Protein AF-H1Z199-F1 (afdb_monomer_lite)

Foldseek 3Di:
DFDWDAAPVPRDTDRDDDDPPPDRDHDPVRVVVVVLVVVVVVLVVLLVVLVVLLVVLVVLLVVLVVVLVVLVVVCVVPVPCVVVSVVVNVVSVVVNVVSVVSNVVSVVVNVVSVVVVVVSVVVVVVVVPPDDPPDPPDDDDDDDPDDPDDDDDDDD

Secondary structure (DSSP, 8-state):
----EE-TTT-PEE-S----TTSPPPPHHHHHHHHHHHHHHHHHHHHHHHHHHHHHHHHHHHHHHHHHHHHHHHHHH-GGGHHHHHHHHHHHHHHHHHHHHHHHHHHHHHHHHHHHHHHHHHHHHHHHTS---PPP----------------PPP-

Radius of gyration: 34.41 Å; chains: 1; bounding box: 64×53×110 Å

Sequence (156 aa):
MSEEWLCPICGRLNLSGSGPMGTAPICHSCKFSWGYIRELEDLRRQLDSYRDDELYISRRVVNIQDEISSIKVAINLKPEIKADFDDVLLSLEKEESDALADAEKNEAAIQSIRKEIHKLAEIDAKIEAAPLVEKPDVFPRNHHPDFGQSSLGAYL

Structure (mmCIF, N/CA/C/O backbone):
data_AF-H1Z199-F1
#
_entry.id   AF-H1Z199-F1
#
loop_
_atom_site.group_PDB
_atom_site.id
_atom_site.type_symbol
_atom_site.label_atom_id
_atom_site.label_alt_id
_atom_site.label_comp_id
_atom_site.label_asym_id
_atom_site.label_entity_id
_atom_site.label_seq_id
_atom_site.pdbx_PDB_ins_code
_atom_site.Cartn_x
_atom_site.Cartn_y
_atom_site.Cartn_z
_atom_site.occupancy
_atom_site.B_iso_or_equiv
_atom_site.auth_seq_id
_atom_site.auth_comp_id
_atom_site.auth_asym_id
_atom_site.auth_atom_id
_atom_site.pdbx_PDB_model_num
ATOM 1 N N . MET A 1 1 ? 40.927 -12.428 -39.251 1.00 45.38 1 MET A N 1
ATOM 2 C CA . MET A 1 1 ? 39.682 -12.551 -40.033 1.00 45.38 1 MET A CA 1
ATOM 3 C C . MET A 1 1 ? 38.551 -12.232 -39.076 1.00 45.38 1 MET A C 1
ATOM 5 O O . MET A 1 1 ? 38.480 -12.871 -38.036 1.00 45.38 1 MET A O 1
ATOM 9 N N . SER A 1 2 ? 37.789 -11.172 -39.327 1.00 53.69 2 SER A N 1
ATOM 10 C CA . SER A 1 2 ? 36.587 -10.847 -38.555 1.00 53.69 2 SER A CA 1
ATOM 11 C C . SER A 1 2 ? 35.483 -11.814 -38.976 1.00 53.69 2 SER A C 1
ATOM 13 O O . SER A 1 2 ? 35.116 -11.839 -40.146 1.00 53.69 2 SER A O 1
ATOM 15 N N . GLU A 1 3 ? 35.003 -12.648 -38.057 1.00 57.41 3 GLU A N 1
ATOM 16 C CA . GLU A 1 3 ? 33.834 -13.491 -38.314 1.00 57.41 3 GLU A CA 1
ATOM 17 C C . GLU A 1 3 ? 32.583 -12.619 -38.249 1.00 57.41 3 GLU A C 1
ATOM 19 O O . GLU A 1 3 ? 32.181 -12.148 -37.184 1.00 57.41 3 GLU A O 1
ATOM 24 N N . GLU A 1 4 ? 32.003 -12.370 -39.417 1.00 63.47 4 GLU A N 1
ATOM 25 C CA . GLU A 1 4 ? 30.711 -11.716 -39.551 1.00 63.47 4 GLU A CA 1
ATOM 26 C C . GLU A 1 4 ? 29.611 -12.726 -39.217 1.00 63.47 4 GLU A C 1
ATOM 28 O O . GLU A 1 4 ? 29.557 -13.818 -39.783 1.00 63.47 4 GLU A O 1
ATOM 33 N N . TRP A 1 5 ? 28.715 -12.368 -38.301 1.00 70.75 5 TRP A N 1
ATOM 34 C CA . TRP A 1 5 ? 27.542 -13.178 -37.981 1.00 70.75 5 TRP A CA 1
ATOM 35 C C . TRP A 1 5 ? 26.288 -12.310 -37.911 1.00 70.75 5 TRP A C 1
ATOM 37 O O . TRP A 1 5 ? 26.330 -11.124 -37.568 1.00 70.75 5 TRP A O 1
ATOM 47 N N . LEU A 1 6 ? 25.154 -12.918 -38.254 1.00 63.94 6 LEU A N 1
ATOM 48 C CA . LEU A 1 6 ? 23.834 -12.302 -38.171 1.00 63.94 6 LEU A CA 1
ATOM 49 C C . LEU A 1 6 ? 23.225 -12.587 -36.802 1.00 63.94 6 LEU A C 1
ATOM 51 O O . LEU A 1 6 ? 23.158 -13.738 -36.374 1.00 63.94 6 LEU A O 1
ATOM 55 N N . CYS A 1 7 ? 22.751 -11.546 -36.119 1.00 65.19 7 CYS A N 1
ATOM 56 C CA . CYS A 1 7 ? 21.997 -11.730 -34.886 1.00 65.19 7 CYS A CA 1
ATOM 57 C C . CYS A 1 7 ? 20.689 -12.488 -35.179 1.00 65.19 7 CYS A C 1
ATOM 59 O O . CYS A 1 7 ? 19.875 -11.978 -35.952 1.00 65.19 7 CYS A O 1
ATOM 61 N N . PRO A 1 8 ? 20.422 -13.636 -34.535 1.00 65.88 8 PRO A N 1
ATOM 62 C CA . PRO A 1 8 ? 19.225 -14.432 -34.804 1.00 65.88 8 PRO A CA 1
ATOM 63 C C . PRO A 1 8 ? 17.928 -13.744 -34.350 1.00 65.88 8 PRO A C 1
ATOM 65 O O . PRO A 1 8 ? 16.852 -14.116 -34.797 1.00 65.88 8 PRO A O 1
ATOM 68 N N . ILE A 1 9 ? 18.021 -12.731 -33.480 1.00 66.62 9 ILE A N 1
ATOM 69 C CA . ILE A 1 9 ? 16.863 -11.999 -32.943 1.00 66.62 9 ILE A CA 1
ATOM 70 C C . ILE A 1 9 ? 16.426 -10.864 -33.874 1.00 66.62 9 ILE A C 1
ATOM 72 O O . ILE A 1 9 ? 15.240 -10.594 -34.013 1.00 66.62 9 ILE A O 1
ATOM 76 N N . CYS A 1 10 ? 17.382 -10.171 -34.494 1.00 73.25 10 CYS A N 1
ATOM 77 C CA . CYS A 1 10 ? 17.116 -8.901 -35.175 1.00 73.25 10 CYS A CA 1
ATOM 78 C C . CYS A 1 10 ? 17.786 -8.763 -36.548 1.00 73.25 10 CYS A C 1
ATOM 80 O O . CYS A 1 10 ? 17.727 -7.697 -37.153 1.00 73.25 10 CYS A O 1
ATOM 82 N N . GLY A 1 11 ? 18.463 -9.807 -37.037 1.00 66.50 11 GLY A N 1
ATOM 83 C CA . GLY A 1 11 ? 19.052 -9.862 -38.377 1.00 66.50 11 GLY A CA 1
ATOM 84 C C . GLY A 1 11 ? 20.191 -8.871 -38.639 1.00 66.50 11 GLY A C 1
ATOM 85 O O . GLY A 1 11 ? 20.642 -8.753 -39.774 1.00 66.50 11 GLY A O 1
ATOM 86 N N . ARG A 1 12 ? 20.671 -8.133 -37.625 1.00 71.25 12 ARG A N 1
ATOM 87 C CA . ARG A 1 12 ? 21.798 -7.203 -37.788 1.00 71.25 12 ARG A CA 1
ATOM 88 C C . ARG A 1 12 ? 23.116 -7.964 -37.881 1.00 71.25 12 ARG A C 1
ATOM 90 O O . ARG A 1 12 ? 23.389 -8.831 -37.051 1.00 71.25 12 ARG A O 1
ATOM 97 N N . LEU A 1 13 ? 23.918 -7.586 -38.871 1.00 62.19 13 LEU A N 1
ATOM 98 C CA . LEU A 1 13 ? 25.276 -8.074 -39.081 1.00 62.19 13 LEU A CA 1
ATOM 99 C C . LEU A 1 13 ? 26.195 -7.422 -38.043 1.00 62.19 13 LEU A C 1
ATOM 101 O O . LEU A 1 13 ? 26.217 -6.194 -37.930 1.00 62.19 13 LEU A O 1
ATOM 105 N N . ASN A 1 14 ? 26.894 -8.227 -37.248 1.00 61.59 14 ASN A N 1
ATOM 106 C CA . ASN A 1 14 ? 27.786 -7.723 -36.212 1.00 61.59 14 ASN A CA 1
ATOM 107 C C . ASN A 1 14 ? 29.243 -7.844 -36.677 1.00 61.59 14 ASN A C 1
ATOM 109 O O . ASN A 1 14 ? 29.691 -8.934 -37.025 1.00 61.59 14 ASN A O 1
ATOM 113 N N . LEU A 1 15 ? 29.961 -6.717 -36.701 1.00 54.38 15 LEU A N 1
ATOM 114 C CA . LEU A 1 15 ? 31.313 -6.611 -37.273 1.00 54.38 15 LEU A CA 1
ATOM 115 C C . LEU A 1 15 ? 32.431 -6.687 -36.217 1.00 54.38 15 LEU A C 1
ATOM 117 O O . LEU A 1 15 ? 33.609 -6.710 -36.567 1.00 54.38 15 LEU A O 1
ATOM 121 N N . SER A 1 16 ? 32.094 -6.748 -34.924 1.00 50.84 16 SER A N 1
ATOM 122 C CA . SER A 1 16 ? 33.072 -6.718 -33.831 1.00 50.84 16 SER A CA 1
ATOM 123 C C . SER A 1 16 ? 33.002 -7.966 -32.940 1.00 50.84 16 SER A C 1
ATOM 125 O O . SER A 1 16 ? 32.249 -8.001 -31.973 1.00 50.84 16 SER A O 1
ATOM 127 N N . GLY A 1 17 ? 33.814 -8.970 -33.285 1.00 53.72 17 GLY A N 1
ATOM 128 C CA . GLY A 1 17 ? 34.649 -9.754 -32.359 1.00 53.72 17 GLY A CA 1
ATOM 129 C C . GLY A 1 17 ? 34.011 -10.630 -31.263 1.00 53.72 17 GLY A C 1
ATOM 130 O O . GLY A 1 17 ? 33.402 -10.139 -30.321 1.00 53.72 17 GLY A O 1
ATOM 131 N N . SER A 1 18 ? 34.327 -11.931 -31.342 1.00 53.47 18 SER A N 1
ATOM 132 C CA . SER A 1 18 ? 34.386 -12.947 -30.268 1.00 53.47 18 SER A CA 1
ATOM 133 C C . SER A 1 18 ? 33.148 -13.122 -29.375 1.00 53.47 18 SER A C 1
ATOM 135 O O . SER A 1 18 ? 33.082 -12.602 -28.261 1.00 53.47 18 SER A O 1
ATOM 137 N N . GLY A 1 19 ? 32.206 -13.954 -29.828 1.00 49.56 19 GLY A N 1
ATOM 138 C CA . GLY A 1 19 ? 31.251 -14.631 -28.946 1.00 49.56 19 GLY A CA 1
ATOM 139 C C . GLY A 1 19 ? 31.842 -15.950 -28.418 1.00 49.56 19 GLY A C 1
ATOM 140 O O . GLY A 1 19 ? 32.578 -16.609 -29.153 1.00 49.56 19 GLY A O 1
ATOM 141 N N . PRO A 1 20 ? 31.567 -16.352 -27.164 1.00 47.78 20 PRO A N 1
ATOM 142 C CA . PRO A 1 20 ? 32.020 -17.638 -26.638 1.00 47.78 20 PRO A CA 1
ATOM 143 C C . PRO A 1 20 ? 31.438 -18.789 -27.473 1.00 47.78 20 PRO A C 1
ATOM 145 O O . PRO A 1 20 ? 30.235 -18.825 -27.733 1.00 47.78 20 PRO A O 1
ATOM 148 N N . MET A 1 21 ? 32.288 -19.734 -27.892 1.00 44.53 21 MET A N 1
ATOM 149 C CA . MET A 1 21 ? 31.844 -20.955 -28.572 1.00 44.53 21 MET A CA 1
ATOM 150 C C . MET A 1 21 ? 30.850 -21.707 -27.675 1.00 44.53 21 MET A C 1
ATOM 152 O O . MET A 1 21 ? 31.234 -22.226 -26.630 1.00 44.53 21 MET A O 1
ATOM 156 N N . GLY A 1 22 ? 29.574 -21.747 -28.072 1.00 52.34 22 GLY A N 1
ATOM 157 C CA . GLY A 1 22 ? 28.537 -22.540 -27.398 1.00 52.34 22 GLY A CA 1
ATOM 158 C C . GLY A 1 22 ? 27.192 -21.844 -27.174 1.00 52.34 22 GLY A C 1
ATOM 159 O O . GLY A 1 22 ? 26.219 -22.525 -26.867 1.00 52.34 22 GLY A O 1
ATOM 160 N N . THR A 1 23 ? 27.088 -20.525 -27.359 1.00 53.28 23 THR A N 1
ATOM 161 C CA . THR A 1 23 ? 25.803 -19.804 -27.318 1.00 53.28 23 THR A CA 1
ATOM 162 C C . THR A 1 23 ? 25.590 -19.019 -28.607 1.00 53.28 23 THR A C 1
ATOM 164 O O . THR A 1 23 ? 26.527 -18.434 -29.147 1.00 53.28 23 THR A O 1
ATOM 167 N N . ALA A 1 24 ? 24.362 -19.037 -29.140 1.00 57.00 24 ALA A N 1
ATOM 168 C CA . ALA A 1 24 ? 24.029 -18.270 -30.337 1.00 57.00 24 ALA A CA 1
ATOM 169 C C . ALA A 1 24 ? 24.361 -16.787 -30.080 1.00 57.00 24 ALA A C 1
ATOM 171 O O . ALA A 1 24 ? 23.851 -16.218 -29.109 1.00 57.00 24 ALA A O 1
ATOM 172 N N . PRO A 1 25 ? 25.232 -16.159 -30.884 1.00 64.12 25 PRO A N 1
ATOM 173 C CA . PRO A 1 25 ? 25.669 -14.806 -30.602 1.00 64.12 25 PRO A CA 1
ATOM 174 C C . PRO A 1 25 ? 24.485 -13.847 -30.815 1.00 64.12 25 PRO A C 1
ATOM 176 O O . PRO A 1 25 ? 23.875 -13.806 -31.881 1.00 64.12 25 PRO A O 1
ATOM 179 N N . ILE A 1 26 ? 24.108 -13.107 -29.769 1.00 64.44 26 ILE A N 1
ATOM 180 C CA . ILE A 1 26 ? 23.071 -12.062 -29.807 1.00 64.44 26 ILE A CA 1
ATOM 181 C C . ILE A 1 26 ? 23.792 -10.714 -29.837 1.00 64.44 26 ILE A C 1
ATOM 183 O O . ILE A 1 26 ? 24.720 -10.494 -29.058 1.00 64.44 26 ILE A O 1
ATOM 187 N N . CYS A 1 27 ? 23.413 -9.805 -30.742 1.00 68.44 27 CYS A N 1
ATOM 188 C CA . CYS A 1 27 ? 24.097 -8.511 -30.843 1.00 68.44 27 CYS A CA 1
ATOM 189 C C . CYS A 1 27 ? 23.872 -7.653 -29.593 1.00 68.44 27 CYS A C 1
ATOM 191 O O . CYS A 1 27 ? 22.871 -7.807 -28.895 1.00 68.44 27 CYS A O 1
ATOM 193 N N . HIS A 1 28 ? 24.794 -6.724 -29.329 1.00 65.75 28 HIS A N 1
ATOM 194 C CA . HIS A 1 28 ? 24.756 -5.874 -28.137 1.00 65.75 28 HIS A CA 1
ATOM 195 C C . HIS A 1 28 ? 23.420 -5.129 -27.989 1.00 65.75 28 HIS A C 1
ATOM 197 O O . HIS A 1 28 ? 22.860 -5.098 -26.899 1.00 65.75 28 HIS A O 1
ATOM 203 N N . SER A 1 29 ? 22.866 -4.597 -29.085 1.00 65.19 29 SER A N 1
ATOM 204 C CA . SER A 1 29 ? 21.554 -3.933 -29.086 1.00 65.19 29 SER A CA 1
ATOM 205 C C . SER A 1 29 ? 20.424 -4.877 -28.677 1.00 65.19 29 SER A C 1
ATOM 207 O O . SER A 1 29 ? 19.585 -4.507 -27.867 1.00 65.19 29 SER A O 1
ATOM 209 N N . CYS A 1 30 ? 20.430 -6.111 -29.187 1.00 66.62 30 CYS A N 1
ATOM 210 C CA . CYS A 1 30 ? 19.384 -7.089 -28.898 1.00 66.62 30 CYS A CA 1
ATOM 211 C C . CYS A 1 30 ? 19.558 -7.667 -27.474 1.00 66.62 30 CYS A C 1
ATOM 213 O O . CYS A 1 30 ? 18.587 -7.828 -26.745 1.00 66.62 30 CYS A O 1
ATOM 215 N N . LYS A 1 31 ? 20.794 -7.828 -26.983 1.00 65.88 31 LYS A N 1
ATOM 216 C CA . LYS A 1 31 ? 21.074 -8.144 -25.571 1.00 65.88 31 LYS A CA 1
ATOM 217 C C . LYS A 1 31 ? 20.603 -7.032 -24.620 1.00 65.88 31 LYS A C 1
ATOM 219 O O . LYS A 1 31 ? 20.028 -7.335 -23.580 1.00 65.88 31 LYS A O 1
ATOM 224 N N . PHE A 1 32 ? 20.810 -5.769 -24.994 1.00 66.88 32 PHE A N 1
ATOM 225 C CA . PHE A 1 32 ? 20.356 -4.601 -24.238 1.00 66.88 32 PHE A CA 1
ATOM 226 C C . PHE A 1 32 ? 18.823 -4.521 -24.183 1.00 66.88 32 PHE A C 1
ATOM 228 O O . PHE A 1 32 ? 18.264 -4.426 -23.096 1.00 66.88 32 PHE A O 1
ATOM 235 N N . SER A 1 33 ? 18.134 -4.683 -25.320 1.00 67.25 33 SER A N 1
ATOM 236 C CA . SER A 1 33 ? 16.663 -4.662 -25.366 1.00 67.25 33 SER A CA 1
ATOM 237 C C . SER A 1 33 ? 16.013 -5.783 -24.549 1.00 67.25 33 SER A C 1
ATOM 239 O O . SER A 1 33 ? 14.989 -5.565 -23.917 1.00 67.25 33 SER A O 1
ATOM 241 N N . TRP A 1 34 ? 16.610 -6.980 -24.512 1.00 69.12 34 TRP A N 1
ATOM 242 C CA . TRP A 1 34 ? 16.072 -8.090 -23.715 1.00 69.12 34 TRP A CA 1
ATOM 243 C C . TRP A 1 34 ? 16.260 -7.883 -22.207 1.00 69.12 34 TRP A C 1
ATOM 245 O O . TRP A 1 34 ? 15.376 -8.244 -21.434 1.00 69.12 34 TRP A O 1
ATOM 255 N N . GLY A 1 35 ? 17.386 -7.296 -21.781 1.00 72.19 35 GLY A N 1
ATOM 256 C CA . GLY A 1 35 ? 17.583 -6.893 -20.384 1.00 72.19 35 GLY A CA 1
ATOM 257 C C . GLY A 1 35 ? 16.575 -5.825 -19.959 1.00 72.19 35 GLY A C 1
ATOM 258 O O . GLY A 1 35 ? 15.919 -5.972 -18.935 1.00 72.19 35 GLY A O 1
ATOM 259 N N . TYR A 1 36 ? 16.376 -4.826 -20.816 1.00 73.50 36 TYR A N 1
ATOM 260 C CA . TYR A 1 36 ? 15.429 -3.736 -20.609 1.00 73.50 36 TYR A CA 1
ATOM 261 C C . TYR A 1 36 ? 13.966 -4.207 -20.491 1.00 73.50 36 TYR A C 1
ATOM 263 O O . TYR A 1 36 ? 13.266 -3.831 -19.553 1.00 73.50 36 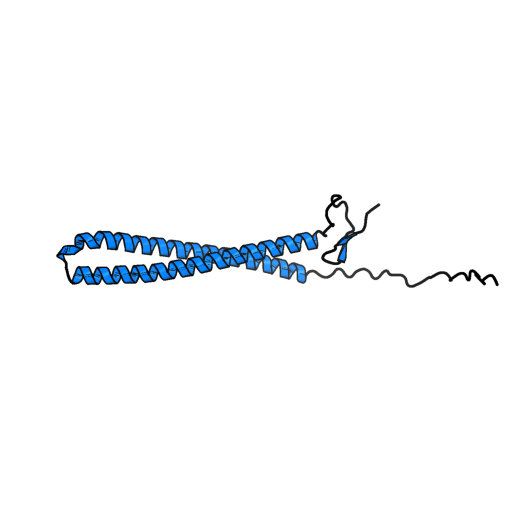TYR A O 1
ATOM 271 N N . ILE A 1 37 ? 13.505 -5.090 -21.387 1.00 77.06 37 ILE A N 1
ATOM 272 C CA . ILE A 1 37 ? 12.146 -5.665 -21.317 1.00 77.06 37 ILE A CA 1
ATOM 273 C C . ILE A 1 37 ? 11.937 -6.400 -19.989 1.00 77.06 37 ILE A C 1
ATOM 275 O O . ILE A 1 37 ? 10.888 -6.272 -19.362 1.00 77.06 37 ILE A O 1
ATOM 279 N N . ARG A 1 38 ? 12.951 -7.143 -19.538 1.00 82.25 38 ARG A N 1
ATOM 280 C CA . ARG A 1 38 ? 12.885 -7.890 -18.283 1.00 82.25 38 ARG A CA 1
ATOM 281 C C . ARG A 1 38 ? 12.803 -6.967 -17.064 1.00 82.25 38 ARG A C 1
ATOM 283 O O . ARG A 1 38 ? 12.025 -7.243 -16.159 1.00 82.25 38 ARG A O 1
ATOM 290 N N . GLU A 1 39 ? 13.556 -5.868 -17.057 1.00 84.25 39 GLU A N 1
ATOM 291 C CA . GLU A 1 39 ? 13.480 -4.850 -16.000 1.00 84.25 39 GLU A CA 1
ATOM 292 C C . GLU A 1 39 ? 12.090 -4.194 -15.938 1.00 84.25 39 GLU A C 1
ATOM 294 O O . GLU A 1 39 ? 11.531 -4.045 -14.851 1.00 84.25 39 GLU A O 1
ATOM 299 N N . LEU A 1 40 ? 11.481 -3.878 -17.087 1.00 81.06 40 LEU A N 1
ATOM 300 C CA . LEU A 1 40 ? 10.109 -3.360 -17.137 1.00 81.06 40 LEU A CA 1
ATOM 301 C C . LEU A 1 40 ? 9.074 -4.370 -16.625 1.00 81.06 40 LEU A C 1
ATOM 303 O O . LEU A 1 40 ? 8.143 -3.991 -15.913 1.00 81.06 40 LEU A O 1
ATOM 307 N N . GLU A 1 41 ? 9.217 -5.650 -16.975 1.00 84.56 41 GLU A N 1
ATOM 308 C CA . GLU A 1 41 ? 8.336 -6.708 -16.473 1.00 84.56 41 GLU A CA 1
ATOM 309 C C . GLU A 1 41 ? 8.451 -6.881 -14.955 1.00 84.56 41 GLU A C 1
ATOM 311 O O . GLU A 1 41 ? 7.430 -7.034 -14.280 1.00 84.56 41 GLU A O 1
ATOM 316 N N . ASP A 1 42 ? 9.664 -6.817 -14.402 1.00 90.38 42 ASP A N 1
ATOM 317 C CA . ASP A 1 42 ? 9.882 -6.916 -12.959 1.00 90.38 42 ASP A CA 1
ATOM 318 C C . ASP A 1 42 ? 9.322 -5.690 -12.216 1.00 90.38 42 ASP A C 1
ATOM 320 O O . ASP A 1 42 ? 8.638 -5.859 -11.204 1.00 90.38 42 ASP A O 1
ATOM 324 N N . LEU A 1 43 ? 9.511 -4.471 -12.738 1.00 86.19 43 LEU A N 1
ATOM 325 C CA . LEU A 1 43 ? 8.893 -3.258 -12.179 1.00 86.19 43 LEU A CA 1
ATOM 326 C C . LEU A 1 43 ? 7.364 -3.316 -12.232 1.00 86.19 43 LEU A C 1
ATOM 328 O O . LEU A 1 43 ? 6.692 -2.925 -11.276 1.00 86.19 43 LEU A O 1
ATOM 332 N N . ARG A 1 44 ? 6.796 -3.845 -13.321 1.00 88.88 44 ARG A N 1
ATOM 333 C CA . ARG A 1 44 ? 5.348 -4.044 -13.447 1.00 88.88 44 ARG A CA 1
ATOM 334 C C . ARG A 1 44 ? 4.819 -5.021 -12.400 1.00 88.88 44 ARG A C 1
ATOM 336 O O . ARG A 1 44 ? 3.815 -4.727 -11.763 1.00 88.88 44 ARG A O 1
ATOM 343 N N . ARG A 1 45 ? 5.500 -6.151 -12.185 1.00 91.06 45 ARG A N 1
ATOM 344 C CA . ARG A 1 45 ? 5.114 -7.118 -11.143 1.00 91.06 45 ARG A CA 1
ATOM 345 C C . ARG A 1 45 ? 5.173 -6.512 -9.745 1.00 91.06 45 ARG A C 1
ATOM 347 O O . ARG A 1 45 ? 4.270 -6.753 -8.951 1.00 91.06 45 ARG A O 1
ATOM 354 N N . GLN A 1 46 ? 6.209 -5.727 -9.448 1.00 90.38 46 GLN A N 1
ATOM 355 C CA . GLN A 1 46 ? 6.309 -5.020 -8.169 1.00 90.38 46 GLN A CA 1
ATOM 356 C C . GLN A 1 46 ? 5.148 -4.037 -7.989 1.00 90.38 46 GLN A C 1
ATOM 358 O O . GLN A 1 46 ? 4.530 -4.013 -6.929 1.00 90.38 46 GLN A O 1
ATOM 363 N N . LEU A 1 47 ? 4.806 -3.276 -9.033 1.00 88.19 47 LEU A N 1
ATOM 364 C CA . LEU A 1 47 ? 3.682 -2.341 -9.008 1.00 88.19 47 LEU A CA 1
ATOM 365 C C . LEU A 1 47 ? 2.342 -3.043 -8.739 1.00 88.19 47 LEU A C 1
ATOM 367 O O . LEU A 1 47 ? 1.558 -2.558 -7.925 1.00 88.19 47 LEU A O 1
ATOM 371 N N . ASP A 1 48 ? 2.091 -4.174 -9.402 1.00 89.50 48 ASP A N 1
ATOM 372 C CA . ASP A 1 48 ? 0.873 -4.963 -9.192 1.00 89.50 48 ASP A CA 1
ATOM 373 C C . ASP A 1 48 ? 0.811 -5.509 -7.750 1.00 89.50 48 ASP A C 1
ATOM 375 O O . ASP A 1 48 ? -0.227 -5.396 -7.103 1.00 89.50 48 ASP A O 1
ATOM 379 N N . SER A 1 49 ? 1.936 -5.988 -7.201 1.00 92.38 49 SER A N 1
ATOM 380 C CA . SER A 1 49 ? 2.020 -6.443 -5.802 1.00 92.38 49 SER A CA 1
ATOM 381 C C . SER A 1 49 ? 1.694 -5.330 -4.803 1.00 92.38 49 SER A C 1
ATOM 383 O O . SER A 1 49 ? 0.878 -5.532 -3.909 1.00 92.38 49 SER A O 1
ATOM 385 N N . TYR A 1 50 ? 2.287 -4.141 -4.960 1.00 87.25 50 TYR A N 1
ATOM 386 C CA . TYR A 1 50 ? 2.023 -3.016 -4.056 1.00 87.25 50 TYR A CA 1
ATOM 387 C C . TYR A 1 50 ? 0.567 -2.550 -4.109 1.00 87.25 50 TYR A C 1
ATOM 389 O O . TYR A 1 50 ? 0.010 -2.143 -3.091 1.00 87.25 50 TYR A O 1
ATOM 397 N N . ARG A 1 51 ? -0.060 -2.625 -5.285 1.00 87.12 51 ARG A N 1
ATOM 398 C CA . ARG A 1 51 ? -1.473 -2.285 -5.457 1.00 87.12 51 ARG A CA 1
ATOM 399 C C . ARG A 1 51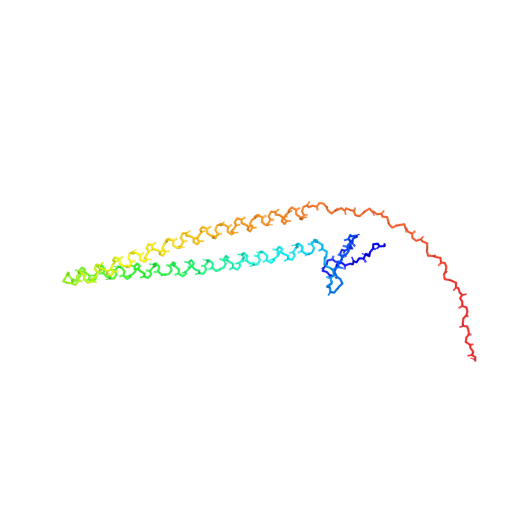 ? -2.390 -3.274 -4.737 1.00 87.12 51 ARG A C 1
ATOM 401 O O . ARG A 1 51 ? -3.379 -2.859 -4.133 1.00 87.12 51 ARG A O 1
ATOM 408 N N . ASP A 1 52 ? -2.083 -4.565 -4.798 1.00 91.81 52 ASP A N 1
ATOM 409 C CA . ASP A 1 52 ? -2.844 -5.582 -4.069 1.00 91.81 52 ASP A CA 1
ATOM 410 C C . ASP A 1 52 ? -2.703 -5.398 -2.549 1.00 91.81 52 ASP A C 1
ATOM 412 O O . ASP A 1 52 ? -3.708 -5.452 -1.829 1.00 91.81 52 ASP A O 1
ATOM 416 N N . ASP A 1 53 ? -1.492 -5.089 -2.073 1.00 90.44 53 ASP A N 1
ATOM 417 C CA . ASP A 1 53 ? -1.230 -4.769 -0.666 1.00 90.44 53 ASP A CA 1
ATOM 418 C C . ASP A 1 53 ? -2.003 -3.516 -0.216 1.00 90.44 53 ASP A C 1
ATOM 420 O O . ASP A 1 53 ? -2.633 -3.526 0.841 1.00 90.44 53 ASP A O 1
ATOM 424 N N . GLU A 1 54 ? -2.041 -2.455 -1.028 1.00 85.31 54 GLU A N 1
ATOM 425 C CA . GLU A 1 54 ? -2.810 -1.230 -0.749 1.00 85.31 54 GLU A CA 1
ATOM 426 C C . GLU A 1 54 ? -4.317 -1.515 -0.604 1.00 85.31 54 GLU A C 1
ATOM 428 O O . GLU A 1 54 ? -4.967 -1.042 0.335 1.00 85.31 54 GLU A O 1
ATOM 433 N N . LEU A 1 55 ? -4.886 -2.342 -1.489 1.00 90.25 55 LEU A N 1
ATOM 434 C CA . LEU A 1 55 ? -6.295 -2.751 -1.423 1.00 90.25 55 LEU A CA 1
ATOM 435 C C . LEU A 1 55 ? -6.589 -3.635 -0.205 1.00 90.25 55 LEU A C 1
ATOM 437 O O . LEU A 1 55 ? -7.693 -3.599 0.352 1.00 90.25 55 LEU A O 1
ATOM 441 N N . TYR A 1 56 ? -5.638 -4.478 0.195 1.00 92.94 56 TYR A N 1
ATOM 442 C CA . TYR A 1 56 ? -5.748 -5.274 1.413 1.00 92.94 56 TYR A CA 1
ATOM 443 C C . TYR A 1 56 ? -5.733 -4.385 2.661 1.00 92.94 56 TYR A C 1
ATOM 445 O O . TYR A 1 56 ? -6.650 -4.479 3.480 1.00 92.94 56 TYR A O 1
ATOM 453 N N . ILE A 1 57 ? -4.759 -3.479 2.763 1.00 90.25 57 ILE A N 1
ATOM 454 C CA . ILE A 1 57 ? -4.624 -2.537 3.878 1.00 90.25 57 ILE A CA 1
ATOM 455 C C . ILE A 1 57 ? -5.865 -1.648 3.988 1.00 90.25 57 ILE A C 1
ATOM 457 O O . ILE A 1 57 ? -6.454 -1.554 5.061 1.00 90.25 57 ILE A O 1
ATOM 461 N N . SER A 1 58 ? -6.332 -1.083 2.873 1.00 88.31 58 SER A N 1
ATOM 462 C CA . SER A 1 58 ? -7.533 -0.237 2.841 1.00 88.31 58 SER A CA 1
ATOM 463 C C . SER A 1 58 ? -8.763 -0.956 3.401 1.00 88.31 58 SER A C 1
ATOM 465 O O . SER A 1 58 ? -9.504 -0.395 4.206 1.00 88.31 58 SER A O 1
ATOM 467 N N . ARG A 1 59 ? -8.973 -2.227 3.028 1.00 93.56 59 ARG A N 1
ATOM 468 C CA . ARG A 1 59 ? -10.070 -3.036 3.590 1.00 93.56 59 ARG A CA 1
ATOM 469 C C . ARG A 1 59 ? -9.887 -3.297 5.081 1.00 93.56 59 ARG A C 1
ATOM 471 O O . ARG A 1 59 ? -10.866 -3.266 5.820 1.00 93.56 59 ARG A O 1
ATOM 478 N N . ARG A 1 60 ? -8.655 -3.560 5.523 1.00 91.88 60 ARG A N 1
ATOM 479 C CA . ARG A 1 60 ? -8.351 -3.808 6.935 1.00 91.88 60 ARG A CA 1
ATOM 480 C C . ARG A 1 60 ? -8.617 -2.569 7.794 1.00 91.88 60 ARG A C 1
ATOM 482 O O . ARG A 1 60 ? -9.227 -2.715 8.845 1.00 91.88 60 ARG A O 1
ATOM 489 N N . VAL A 1 61 ? -8.252 -1.376 7.319 1.00 90.19 61 VAL A N 1
ATOM 490 C CA . VAL A 1 61 ? -8.544 -0.097 7.993 1.00 90.19 61 VAL A CA 1
ATOM 491 C C . VAL A 1 61 ? -10.051 0.097 8.178 1.00 90.19 61 VAL A C 1
ATOM 493 O O . VAL A 1 61 ? -10.489 0.366 9.291 1.00 90.19 61 VAL A O 1
ATOM 496 N N . VAL A 1 62 ? -10.858 -0.117 7.131 1.00 93.62 62 VAL A N 1
ATOM 497 C CA . VAL A 1 62 ? -12.327 0.001 7.229 1.00 93.62 62 VAL A CA 1
ATOM 498 C C . VAL A 1 62 ? -12.903 -0.971 8.265 1.00 93.62 62 VAL A C 1
ATOM 500 O O . VAL A 1 62 ? -13.702 -0.569 9.105 1.00 93.62 62 VAL A O 1
ATOM 503 N N . ASN A 1 63 ? -12.457 -2.230 8.263 1.00 94.00 63 ASN A N 1
ATOM 504 C CA . ASN A 1 63 ? -12.926 -3.213 9.243 1.00 94.00 63 ASN A CA 1
ATOM 505 C C . ASN A 1 63 ? -12.562 -2.814 10.683 1.00 94.00 63 ASN A C 1
ATOM 507 O O . ASN A 1 63 ? -13.395 -2.930 11.578 1.00 94.00 63 ASN A O 1
ATOM 511 N N . ILE A 1 64 ? -11.342 -2.316 10.909 1.00 91.00 64 ILE A N 1
ATOM 512 C CA . ILE A 1 64 ? -10.907 -1.845 12.232 1.00 91.00 64 ILE A CA 1
ATOM 513 C C . ILE A 1 64 ? -11.762 -0.653 12.685 1.00 91.00 64 ILE A C 1
ATOM 515 O O . ILE A 1 64 ? -12.205 -0.614 13.832 1.00 91.00 64 ILE A O 1
ATOM 519 N N . GLN A 1 65 ? -12.063 0.289 11.789 1.00 92.19 65 GLN A N 1
ATOM 520 C CA . GLN A 1 65 ? -12.935 1.428 12.089 1.00 92.19 65 GLN A CA 1
ATOM 521 C C . GLN A 1 65 ? -14.354 0.992 12.489 1.00 92.19 65 GLN A C 1
ATOM 523 O O . GLN A 1 65 ? -14.940 1.559 13.422 1.00 92.19 65 GLN A O 1
ATOM 528 N N . ASP A 1 66 ? -14.896 -0.035 11.833 1.00 94.44 66 ASP A N 1
ATOM 529 C CA . ASP A 1 66 ? -16.196 -0.620 12.174 1.00 94.44 66 ASP A CA 1
ATOM 530 C C . ASP A 1 66 ? -16.171 -1.318 13.548 1.00 94.44 66 ASP A C 1
ATOM 532 O O . ASP A 1 66 ? -17.104 -1.161 14.349 1.00 94.44 66 ASP A O 1
ATOM 536 N N . GLU A 1 67 ? -15.095 -2.043 13.867 1.00 92.38 67 GLU A N 1
ATOM 537 C CA . GLU A 1 67 ? -14.892 -2.676 15.178 1.00 92.38 67 GLU A CA 1
ATOM 538 C C . GLU A 1 67 ? -14.761 -1.633 16.296 1.00 92.38 67 GLU A C 1
ATOM 540 O O . GLU A 1 67 ? -15.474 -1.715 17.301 1.00 92.38 67 GLU A O 1
ATOM 545 N N . ILE A 1 68 ? -13.939 -0.598 16.096 1.00 89.50 68 ILE A N 1
ATOM 546 C CA . ILE A 1 68 ? -13.792 0.540 17.017 1.00 89.50 68 ILE A CA 1
ATOM 547 C C . ILE A 1 68 ? -15.153 1.195 17.274 1.00 89.50 68 ILE A C 1
ATOM 549 O O . ILE A 1 68 ? -15.518 1.466 18.423 1.00 89.50 68 ILE A O 1
ATOM 553 N N . SER A 1 69 ? -15.930 1.437 16.217 1.00 91.50 69 SER A N 1
ATOM 554 C CA . SER A 1 69 ? -17.261 2.044 16.320 1.00 91.50 69 SER A CA 1
ATOM 555 C C . SER A 1 69 ? -18.229 1.157 17.108 1.00 91.50 69 SER A C 1
ATOM 557 O O . SER A 1 69 ? -18.940 1.642 17.993 1.00 91.50 69 SER A O 1
ATOM 559 N N . SER A 1 70 ? -18.214 -0.152 16.848 1.00 90.06 70 SER A N 1
ATOM 560 C CA . SER A 1 70 ? -19.044 -1.138 17.549 1.00 90.06 70 SER A CA 1
ATOM 561 C C . SER A 1 70 ? -18.705 -1.216 19.039 1.00 90.06 70 SER A C 1
ATOM 563 O O . SER A 1 70 ? -19.603 -1.225 19.885 1.00 90.06 70 SER A O 1
ATOM 565 N N . ILE A 1 71 ? -17.415 -1.195 19.378 1.00 86.00 71 ILE A N 1
ATOM 566 C CA . ILE A 1 71 ? -16.945 -1.194 20.764 1.00 86.00 71 ILE A CA 1
ATOM 567 C C . ILE A 1 71 ? -17.350 0.096 21.481 1.00 86.00 71 ILE A C 1
ATOM 569 O O . ILE A 1 71 ? -17.877 0.039 22.593 1.00 86.00 71 ILE A O 1
ATOM 573 N N . LYS A 1 72 ? -17.191 1.261 20.842 1.00 86.81 72 LYS A N 1
ATOM 574 C CA . LYS A 1 72 ? -17.625 2.550 21.409 1.00 86.81 72 LYS A CA 1
ATOM 575 C C . LYS A 1 72 ? -19.118 2.536 21.759 1.00 86.81 72 LYS A C 1
ATOM 577 O O . LYS A 1 72 ? -19.506 3.019 22.823 1.00 86.81 72 LYS A O 1
ATOM 582 N N . VAL A 1 73 ? -19.958 1.931 20.915 1.00 88.25 73 VAL A N 1
ATOM 583 C CA . VAL A 1 73 ? -21.388 1.732 21.212 1.00 88.25 73 VAL A CA 1
ATOM 584 C C . VAL A 1 73 ? -21.591 0.779 22.395 1.00 88.25 73 VAL A C 1
ATOM 586 O O . VAL A 1 73 ? -22.383 1.084 23.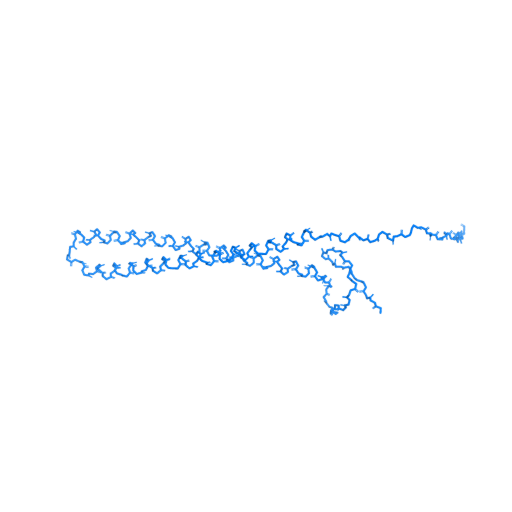287 1.00 88.25 73 VAL A O 1
ATOM 589 N N . ALA A 1 74 ? -20.873 -0.345 22.445 1.00 82.88 74 ALA A N 1
ATOM 590 C CA . ALA A 1 74 ? -20.981 -1.317 23.534 1.00 82.88 74 ALA A CA 1
ATOM 591 C C . ALA A 1 74 ? -20.602 -0.719 24.902 1.00 82.88 74 ALA A C 1
ATOM 593 O O . ALA A 1 74 ? -21.341 -0.907 25.872 1.00 82.88 74 ALA A O 1
ATOM 594 N N . ILE A 1 75 ? -19.518 0.064 24.965 1.00 84.12 75 ILE A N 1
ATOM 595 C CA . ILE A 1 75 ? -19.096 0.797 26.170 1.00 84.12 75 ILE A CA 1
ATOM 596 C C . ILE A 1 75 ? -20.191 1.767 26.624 1.00 84.12 75 ILE A C 1
ATOM 598 O O . ILE A 1 75 ? -20.523 1.816 27.809 1.00 84.12 75 ILE A O 1
ATOM 602 N N . ASN A 1 76 ? -20.786 2.520 25.692 1.00 83.00 76 ASN A N 1
ATOM 603 C CA . ASN A 1 76 ? -21.852 3.473 26.014 1.00 83.00 76 ASN A CA 1
ATOM 604 C C . ASN A 1 76 ? -23.095 2.790 26.605 1.00 83.00 76 ASN A C 1
ATOM 606 O O . ASN A 1 76 ? -23.765 3.367 27.459 1.00 83.00 76 ASN A O 1
ATOM 610 N N . LEU A 1 77 ? -23.409 1.570 26.162 1.00 79.75 77 LEU A N 1
ATOM 611 C CA . LEU A 1 77 ? -24.549 0.800 26.664 1.00 79.75 77 LEU A CA 1
ATOM 612 C C . LEU A 1 77 ? -24.270 0.132 28.017 1.00 79.75 77 LEU A C 1
ATOM 614 O O . LEU A 1 77 ? -25.213 -0.135 28.764 1.00 79.75 77 LEU A O 1
ATOM 618 N N . LYS A 1 78 ? -23.003 -0.164 28.329 1.00 84.94 78 LYS A N 1
ATOM 619 C CA . LYS A 1 78 ? -22.587 -0.843 29.561 1.00 84.94 78 LYS A CA 1
ATOM 620 C C . LYS A 1 78 ? -21.249 -0.278 30.068 1.00 84.94 78 LYS A C 1
ATOM 622 O O . LYS A 1 78 ? -20.192 -0.807 29.737 1.00 84.94 78 LYS A O 1
ATOM 627 N N . PRO A 1 79 ? -21.261 0.752 30.929 1.00 77.69 79 PRO A N 1
ATOM 628 C CA . PRO A 1 79 ? -20.028 1.365 31.431 1.00 77.69 79 PRO A CA 1
ATOM 629 C C . PRO A 1 79 ? -19.213 0.442 32.354 1.00 77.69 79 PRO A C 1
ATOM 631 O O . PRO A 1 79 ? -18.022 0.655 32.548 1.00 77.69 79 PRO A O 1
ATOM 634 N N . GLU A 1 80 ? -19.836 -0.601 32.903 1.00 81.00 80 GLU A N 1
ATOM 635 C CA . GLU A 1 80 ? -19.220 -1.579 33.813 1.00 81.00 80 GLU A CA 1
ATOM 636 C C . GLU A 1 80 ? -18.148 -2.448 33.137 1.00 81.00 80 GLU A C 1
ATOM 638 O O . GLU A 1 80 ? -17.245 -2.931 33.810 1.00 81.00 80 GLU A O 1
ATOM 643 N N . ILE A 1 81 ? -18.225 -2.616 31.812 1.00 76.00 81 ILE A N 1
ATOM 644 C CA . ILE A 1 81 ? -17.268 -3.396 31.005 1.00 76.00 81 ILE A CA 1
ATOM 645 C C . ILE A 1 81 ? -16.229 -2.503 30.316 1.00 76.00 81 ILE A C 1
ATOM 647 O O . ILE A 1 81 ? -15.439 -2.973 29.506 1.00 76.00 81 ILE A O 1
ATOM 651 N N . LYS A 1 82 ? -16.225 -1.198 30.617 1.00 78.56 82 LYS A N 1
ATOM 652 C CA . LYS A 1 82 ? -15.392 -0.210 29.926 1.00 78.56 82 LYS A CA 1
ATOM 653 C C . LYS A 1 82 ? -13.899 -0.536 29.993 1.00 78.56 82 LYS A C 1
ATOM 655 O O . LYS A 1 82 ? -13.229 -0.433 28.976 1.00 78.56 82 LYS A O 1
ATOM 660 N N . ALA A 1 83 ? -13.402 -0.958 31.155 1.00 77.12 83 ALA A N 1
ATOM 661 C CA . ALA A 1 83 ? -11.985 -1.279 31.327 1.00 77.12 83 ALA A CA 1
ATOM 662 C C . ALA A 1 83 ? -11.528 -2.410 30.388 1.00 77.12 83 ALA A C 1
ATOM 664 O O . ALA A 1 83 ? -10.454 -2.315 29.806 1.00 77.12 83 ALA A O 1
ATOM 665 N N . ASP A 1 84 ? -12.376 -3.421 30.172 1.00 79.00 84 ASP A N 1
ATOM 666 C CA . ASP A 1 84 ? -12.067 -4.549 29.285 1.00 79.00 84 ASP A CA 1
ATOM 667 C C . ASP A 1 84 ? -12.045 -4.133 27.803 1.00 79.00 84 ASP A C 1
ATOM 669 O O . ASP A 1 84 ? -11.347 -4.739 26.993 1.00 79.00 84 ASP A O 1
ATOM 673 N N . PHE A 1 85 ? -12.798 -3.092 27.434 1.00 83.88 85 PHE A N 1
ATOM 674 C CA . PHE A 1 85 ? -12.862 -2.588 26.061 1.00 83.88 85 PHE A CA 1
ATOM 675 C C . PHE A 1 85 ? -11.882 -1.446 25.768 1.00 83.88 85 PHE A C 1
ATOM 677 O O . PHE A 1 85 ? -11.532 -1.264 24.604 1.00 83.88 85 PHE A O 1
ATOM 684 N N . ASP A 1 86 ? -11.422 -0.703 26.777 1.00 84.31 86 ASP A N 1
ATOM 685 C CA . ASP A 1 86 ? -10.425 0.362 26.605 1.00 84.31 86 ASP A CA 1
ATOM 686 C C . ASP A 1 86 ? -9.092 -0.223 26.087 1.00 84.31 86 ASP A C 1
ATOM 688 O O . ASP A 1 86 ? -8.506 0.319 25.149 1.00 84.31 86 ASP A O 1
ATOM 692 N N . ASP A 1 87 ? -8.660 -1.379 26.605 1.00 86.31 87 ASP A N 1
ATOM 693 C CA . ASP A 1 87 ? -7.448 -2.071 26.134 1.00 86.31 87 ASP A CA 1
ATOM 694 C C . ASP A 1 87 ? -7.586 -2.576 24.684 1.00 86.31 87 ASP A C 1
ATOM 696 O O . ASP A 1 87 ? -6.644 -2.496 23.884 1.00 86.31 87 ASP A O 1
ATOM 700 N N . VAL A 1 88 ? -8.776 -3.069 24.319 1.00 88.31 88 VAL A N 1
ATOM 701 C CA . VAL A 1 88 ? -9.080 -3.516 22.949 1.00 88.31 88 VAL A CA 1
ATOM 702 C C . VAL A 1 88 ? -9.126 -2.322 21.994 1.00 88.31 88 VAL A C 1
ATOM 704 O O . VAL A 1 88 ? -8.549 -2.395 20.912 1.00 88.31 88 VAL A O 1
ATOM 707 N N . LEU A 1 89 ? -9.742 -1.206 22.398 1.00 87.44 89 LEU A N 1
ATOM 708 C CA . LEU A 1 89 ? -9.765 0.031 21.615 1.00 87.44 89 LEU A CA 1
ATOM 709 C C . LEU A 1 89 ? -8.361 0.564 21.357 1.00 87.44 89 LEU A C 1
ATOM 711 O O . LEU A 1 89 ? -8.038 0.850 20.211 1.00 87.44 89 LEU A O 1
ATOM 715 N N . LEU A 1 90 ? -7.518 0.649 22.388 1.00 90.19 90 LEU A N 1
ATOM 716 C CA . LEU A 1 90 ? -6.136 1.108 22.234 1.00 90.19 90 LEU A CA 1
ATOM 717 C C . LEU A 1 90 ? -5.338 0.212 21.282 1.00 90.19 90 LEU A C 1
ATOM 719 O O . LEU A 1 90 ? -4.519 0.703 20.505 1.00 90.19 90 LEU A O 1
ATOM 723 N N . SER A 1 91 ? -5.582 -1.099 21.327 1.00 92.81 91 SER A N 1
ATOM 724 C CA . SER A 1 91 ? -4.943 -2.054 20.420 1.00 92.81 91 SER A CA 1
ATOM 725 C C . SER A 1 91 ? -5.411 -1.857 18.975 1.00 92.81 91 SER A C 1
ATOM 727 O O . SER A 1 91 ? -4.578 -1.794 18.074 1.00 92.81 91 SER A O 1
ATOM 729 N N . LEU A 1 92 ? -6.717 -1.683 18.754 1.00 88.81 92 LEU A N 1
ATOM 730 C CA . LEU A 1 92 ? -7.290 -1.446 17.427 1.00 88.81 92 LEU A CA 1
ATOM 731 C C . LEU A 1 92 ? -6.892 -0.085 16.843 1.00 88.81 92 LEU A C 1
ATOM 733 O O . LEU A 1 92 ? -6.528 -0.016 15.677 1.00 88.81 92 LEU A O 1
ATOM 737 N N . GLU A 1 93 ? -6.897 0.984 17.639 1.00 89.75 93 GLU A N 1
ATOM 738 C CA . GLU A 1 93 ? -6.450 2.318 17.206 1.00 89.75 93 GLU A CA 1
ATOM 739 C C . GLU A 1 93 ? -4.965 2.301 16.812 1.00 89.75 93 GLU A C 1
ATOM 741 O O . GLU A 1 93 ? -4.554 2.954 15.850 1.00 89.75 93 GLU A O 1
ATOM 746 N N . LYS A 1 94 ? -4.152 1.501 17.512 1.00 94.88 94 LYS A N 1
ATOM 747 C CA . LYS A 1 94 ? -2.763 1.270 17.120 1.00 94.88 94 LYS A CA 1
ATOM 748 C C . LYS A 1 94 ? -2.661 0.486 15.810 1.00 94.88 94 LYS A C 1
ATOM 750 O O . LYS A 1 94 ? -1.903 0.896 14.938 1.00 94.88 94 LYS A O 1
ATOM 755 N N . GLU A 1 95 ? -3.414 -0.603 15.653 1.00 92.44 95 GLU A N 1
ATOM 756 C CA . GLU A 1 95 ? -3.438 -1.364 14.397 1.00 92.44 95 GLU A CA 1
ATOM 757 C C . GLU A 1 95 ? -3.906 -0.512 13.208 1.00 92.44 95 GLU A C 1
ATOM 759 O O . GLU A 1 95 ? -3.349 -0.636 12.119 1.00 92.44 95 GLU A O 1
ATOM 764 N N . GLU A 1 96 ? -4.886 0.373 13.407 1.00 90.06 96 GLU A N 1
ATOM 765 C CA . GLU A 1 96 ? -5.331 1.336 12.395 1.00 90.06 96 GLU A CA 1
ATOM 766 C C . GLU A 1 96 ? -4.186 2.275 11.994 1.00 90.06 96 GLU A C 1
ATOM 768 O O . GLU A 1 96 ? -3.913 2.454 10.807 1.00 90.06 96 GLU A O 1
ATOM 773 N N . SER A 1 97 ? -3.480 2.833 12.981 1.00 93.88 97 SER A N 1
ATOM 774 C CA . SER A 1 97 ? -2.339 3.725 12.758 1.00 93.88 97 SER A CA 1
ATOM 775 C C . SER A 1 97 ? -1.183 3.032 12.030 1.00 93.88 97 SER A C 1
ATOM 777 O O . SER A 1 97 ? -0.597 3.618 11.120 1.00 93.88 97 SER A O 1
ATOM 779 N N . ASP A 1 98 ? -0.849 1.799 12.415 1.00 93.56 98 ASP A N 1
ATOM 780 C CA . ASP A 1 98 ? 0.207 1.008 11.776 1.00 93.56 98 ASP A CA 1
ATOM 781 C C . ASP A 1 98 ? -0.183 0.661 10.324 1.00 93.56 98 ASP A C 1
ATOM 783 O O . ASP A 1 98 ? 0.620 0.827 9.405 1.00 93.56 98 ASP A O 1
ATOM 787 N N . ALA A 1 99 ? -1.443 0.276 10.087 1.00 89.56 99 ALA A N 1
ATOM 788 C CA . ALA A 1 99 ? -1.961 0.001 8.748 1.00 89.56 99 ALA A CA 1
ATOM 789 C C . ALA A 1 99 ? -1.937 1.247 7.843 1.00 89.56 99 ALA A C 1
ATOM 791 O O . ALA A 1 99 ? -1.557 1.156 6.676 1.00 89.56 99 ALA A O 1
ATOM 792 N N . LEU A 1 100 ? -2.294 2.423 8.367 1.00 90.69 100 LEU A N 1
ATOM 793 C CA . LEU A 1 100 ? -2.198 3.682 7.623 1.00 90.69 100 LEU A CA 1
ATOM 794 C C . LEU A 1 100 ? -0.746 4.022 7.255 1.00 90.69 100 LEU A C 1
ATOM 796 O O . LEU A 1 100 ? -0.483 4.418 6.120 1.00 90.69 10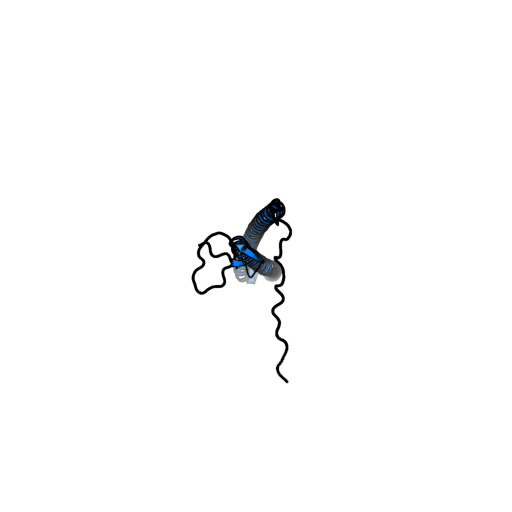0 LEU A O 1
ATOM 800 N N . ALA A 1 101 ? 0.203 3.812 8.169 1.00 93.44 101 ALA A N 1
ATOM 801 C CA . ALA A 1 101 ? 1.621 4.029 7.888 1.00 93.44 101 ALA A CA 1
ATOM 802 C C . ALA A 1 101 ? 2.151 3.081 6.793 1.00 93.44 101 ALA A C 1
ATOM 804 O O . ALA A 1 101 ? 2.911 3.502 5.915 1.00 93.44 101 ALA A O 1
ATOM 805 N N . ASP A 1 102 ? 1.725 1.815 6.802 1.00 91.31 102 ASP A N 1
ATOM 806 C CA . ASP A 1 102 ? 2.064 0.858 5.745 1.00 91.31 102 ASP A CA 1
ATOM 807 C C . ASP A 1 102 ? 1.468 1.271 4.387 1.00 91.31 102 ASP A C 1
ATOM 809 O O . ASP A 1 102 ? 2.149 1.169 3.361 1.00 91.31 102 ASP A O 1
ATOM 813 N N . ALA A 1 103 ? 0.242 1.811 4.364 1.00 87.19 103 ALA A N 1
ATOM 814 C CA . ALA A 1 103 ? -0.357 2.360 3.146 1.00 87.19 103 ALA A CA 1
ATOM 815 C C . ALA A 1 103 ? 0.460 3.536 2.583 1.00 87.19 103 ALA A C 1
ATOM 817 O O . ALA A 1 103 ? 0.770 3.554 1.391 1.00 87.19 103 ALA A O 1
ATOM 818 N N . GLU A 1 104 ? 0.869 4.487 3.428 1.00 91.50 104 GLU A N 1
ATOM 819 C CA . GLU A 1 104 ? 1.704 5.625 3.013 1.00 91.50 104 GLU A CA 1
ATOM 820 C C . GLU A 1 104 ? 3.052 5.171 2.436 1.00 91.50 104 GLU A C 1
ATOM 822 O O . GLU A 1 104 ? 3.530 5.702 1.427 1.00 91.50 104 GLU A O 1
ATOM 827 N N . LYS A 1 105 ? 3.663 4.149 3.043 1.00 93.25 105 LYS A N 1
ATOM 828 C CA . LYS A 1 105 ? 4.912 3.557 2.557 1.00 93.25 105 LYS A CA 1
ATOM 829 C C . LYS A 1 105 ? 4.732 2.880 1.196 1.00 93.25 105 LYS A C 1
ATOM 831 O O . LYS A 1 105 ? 5.595 3.038 0.326 1.00 93.25 105 LYS A O 1
ATOM 836 N N . ASN A 1 106 ? 3.634 2.153 0.998 1.00 90.44 106 ASN A N 1
ATOM 837 C CA . ASN A 1 106 ? 3.318 1.518 -0.281 1.00 90.44 106 ASN A CA 1
ATOM 838 C C . ASN A 1 106 ? 3.069 2.559 -1.377 1.00 90.44 106 ASN A C 1
ATOM 840 O O . ASN A 1 106 ? 3.629 2.433 -2.465 1.00 90.44 106 ASN A O 1
ATOM 844 N N . GLU A 1 107 ? 2.338 3.633 -1.083 1.00 91.56 107 GLU A N 1
ATOM 845 C CA . GLU A 1 107 ? 2.134 4.739 -2.027 1.00 91.56 107 GLU A CA 1
ATOM 846 C C . GLU A 1 107 ? 3.472 5.389 -2.424 1.00 91.56 107 GLU A C 1
ATOM 848 O O . GLU A 1 107 ? 3.736 5.625 -3.607 1.00 91.56 107 GLU A O 1
ATOM 853 N N . ALA A 1 108 ? 4.382 5.606 -1.469 1.00 92.50 108 ALA A N 1
ATOM 854 C CA . ALA A 1 108 ? 5.718 6.120 -1.769 1.00 92.50 108 ALA A CA 1
ATOM 855 C C . ALA A 1 108 ? 6.525 5.171 -2.681 1.00 92.50 108 ALA A C 1
ATOM 857 O O . ALA A 1 108 ? 7.192 5.628 -3.619 1.00 92.50 108 ALA A O 1
ATOM 858 N N . ALA A 1 109 ? 6.447 3.856 -2.449 1.00 91.38 109 ALA A N 1
ATOM 859 C CA . ALA A 1 109 ? 7.089 2.848 -3.294 1.00 91.38 109 ALA A CA 1
ATOM 860 C C . ALA A 1 109 ? 6.501 2.843 -4.716 1.00 91.38 109 ALA A C 1
ATOM 862 O O . ALA A 1 109 ? 7.252 2.896 -5.695 1.00 91.38 109 ALA A O 1
ATOM 863 N N . ILE A 1 110 ? 5.171 2.891 -4.839 1.00 88.25 110 ILE A N 1
ATOM 864 C CA . ILE A 1 110 ? 4.450 3.009 -6.114 1.00 88.25 110 ILE A CA 1
ATOM 865 C C . ILE A 1 110 ? 4.912 4.251 -6.884 1.00 88.25 110 ILE A C 1
ATOM 867 O O . ILE A 1 110 ? 5.218 4.169 -8.078 1.00 88.25 110 ILE A O 1
ATOM 871 N N . GLN A 1 111 ? 5.014 5.407 -6.225 1.00 90.94 111 GLN A N 1
ATOM 872 C CA . GLN A 1 111 ? 5.497 6.635 -6.861 1.00 90.94 111 GLN A CA 1
ATOM 873 C C . GLN A 1 111 ? 6.956 6.532 -7.313 1.00 90.94 111 GLN A C 1
ATOM 875 O O . GLN A 1 111 ? 7.306 7.064 -8.371 1.00 90.94 111 GLN A O 1
ATOM 880 N N . SER A 1 112 ? 7.810 5.853 -6.546 1.00 93.50 112 SER A N 1
ATOM 881 C CA . SER A 1 112 ? 9.200 5.601 -6.937 1.00 93.50 112 SER A CA 1
ATOM 882 C C . SER A 1 112 ? 9.277 4.721 -8.187 1.00 93.50 112 SER A C 1
ATOM 884 O O . SER A 1 112 ? 9.918 5.105 -9.165 1.00 93.50 112 SER A O 1
ATOM 886 N N . ILE A 1 113 ? 8.549 3.601 -8.207 1.00 88.25 113 ILE A N 1
ATOM 887 C CA . ILE A 1 113 ? 8.491 2.682 -9.354 1.00 88.25 113 ILE A CA 1
ATOM 888 C C . ILE A 1 113 ? 7.956 3.401 -10.599 1.00 88.25 113 ILE A C 1
ATOM 890 O O . ILE A 1 113 ? 8.536 3.294 -11.678 1.00 88.25 113 ILE A O 1
ATOM 894 N N . ARG A 1 114 ? 6.902 4.218 -10.464 1.00 89.56 114 ARG A N 1
ATOM 895 C CA . ARG A 1 114 ? 6.377 5.035 -11.576 1.00 89.56 114 ARG A CA 1
ATOM 896 C C . ARG A 1 114 ? 7.436 5.974 -12.161 1.00 89.56 114 ARG A C 1
ATOM 898 O O . ARG A 1 114 ? 7.497 6.132 -13.380 1.00 89.56 114 ARG A O 1
ATOM 905 N N . LYS A 1 115 ? 8.286 6.582 -11.324 1.00 92.00 115 LYS A N 1
ATOM 906 C CA . LYS A 1 115 ? 9.397 7.430 -11.792 1.00 92.00 115 LYS A CA 1
ATOM 907 C C . LYS A 1 115 ? 10.443 6.624 -12.559 1.00 92.00 115 LYS A C 1
ATOM 909 O O . LYS A 1 115 ? 10.967 7.123 -13.550 1.00 92.00 115 LYS A O 1
ATOM 914 N N . GLU A 1 116 ? 10.761 5.411 -12.117 1.00 90.12 116 GLU A N 1
ATOM 915 C CA . GLU A 1 116 ? 11.698 4.535 -12.829 1.00 90.12 116 GLU A CA 1
ATOM 916 C C . GLU A 1 116 ? 11.147 4.100 -14.187 1.00 90.12 116 GLU A C 1
ATOM 918 O O . GLU A 1 116 ? 11.840 4.249 -15.191 1.00 90.12 116 GLU A O 1
ATOM 923 N N . ILE A 1 117 ? 9.873 3.702 -14.248 1.00 85.25 117 ILE A N 1
ATOM 924 C CA . ILE A 1 117 ? 9.188 3.386 -15.510 1.00 85.25 117 ILE A CA 1
ATOM 925 C C . ILE A 1 117 ? 9.235 4.585 -16.472 1.00 85.25 117 ILE A C 1
ATOM 927 O O . ILE A 1 117 ? 9.548 4.414 -17.648 1.00 85.25 117 ILE A O 1
ATOM 931 N N . HIS A 1 118 ? 8.991 5.809 -15.990 1.00 86.50 118 HIS A N 1
ATOM 932 C CA . HIS A 1 118 ? 9.076 7.011 -16.829 1.00 86.50 118 HIS A CA 1
ATOM 933 C C . HIS A 1 118 ? 10.492 7.253 -17.372 1.00 86.50 118 HIS A C 1
ATOM 935 O O . HIS A 1 118 ? 10.661 7.541 -18.555 1.00 86.50 118 HIS A O 1
ATOM 941 N N . LYS A 1 119 ? 11.527 7.106 -16.533 1.00 87.62 119 LYS A N 1
ATOM 942 C CA . LYS A 1 119 ? 12.929 7.232 -16.971 1.00 87.62 119 LYS A CA 1
ATOM 943 C C . LYS A 1 119 ? 13.281 6.203 -18.042 1.00 87.62 119 LYS A C 1
ATOM 945 O O . LYS A 1 119 ? 13.968 6.536 -19.004 1.00 87.62 119 LYS A O 1
ATOM 950 N N . LEU A 1 120 ? 12.815 4.967 -17.880 1.00 81.00 120 LEU A N 1
ATOM 951 C CA . LEU A 1 120 ? 13.014 3.911 -18.867 1.00 81.00 120 LEU A CA 1
ATOM 952 C C . LEU A 1 120 ? 12.295 4.246 -20.182 1.00 81.00 120 LEU A C 1
ATOM 954 O O . LEU A 1 120 ? 12.895 4.092 -21.244 1.00 81.00 120 LEU A O 1
ATOM 958 N N . ALA A 1 121 ? 11.073 4.778 -20.131 1.00 79.44 121 ALA A N 1
ATOM 959 C CA . ALA A 1 121 ? 10.342 5.210 -21.324 1.00 79.44 121 ALA A CA 1
ATOM 960 C C . ALA A 1 121 ? 11.032 6.378 -22.062 1.00 79.44 121 ALA A C 1
ATOM 962 O O . ALA A 1 121 ? 11.058 6.414 -23.291 1.00 79.44 121 ALA A O 1
ATOM 963 N N . GLU A 1 122 ? 11.645 7.321 -21.337 1.00 82.69 122 GLU A N 1
ATOM 964 C CA . GLU A 1 122 ? 12.447 8.394 -21.947 1.00 82.69 122 GLU A CA 1
ATOM 965 C C . GLU A 1 122 ? 13.693 7.869 -22.674 1.00 82.69 122 GLU A C 1
ATOM 967 O O . GLU A 1 122 ? 14.121 8.453 -23.673 1.00 82.69 122 GLU A O 1
ATOM 972 N N . ILE A 1 123 ? 14.312 6.801 -22.160 1.00 77.75 123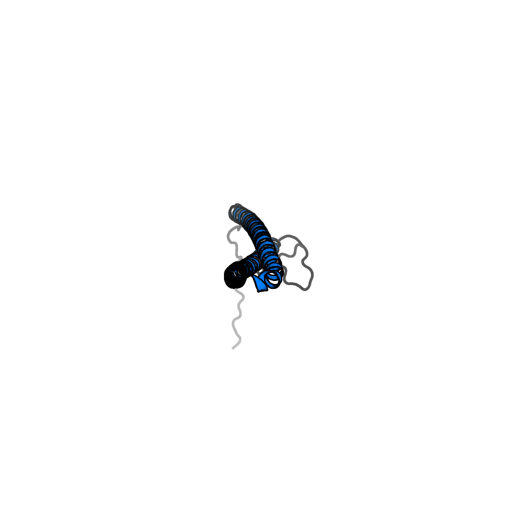 ILE A N 1
ATOM 973 C CA . ILE A 1 123 ? 15.455 6.150 -22.811 1.00 77.75 123 ILE A CA 1
ATOM 974 C C . ILE A 1 123 ? 14.999 5.491 -24.116 1.00 77.75 123 ILE A C 1
ATOM 976 O O . ILE A 1 123 ? 15.643 5.705 -25.143 1.00 77.75 123 ILE A O 1
ATOM 980 N N . ASP A 1 124 ? 13.869 4.784 -24.103 1.00 73.06 124 ASP A N 1
ATOM 981 C CA . ASP A 1 124 ? 13.284 4.177 -25.304 1.00 73.06 124 ASP A CA 1
ATOM 982 C C . ASP A 1 124 ? 12.971 5.219 -26.381 1.00 73.06 124 ASP A C 1
ATOM 984 O O . ASP A 1 124 ? 13.407 5.078 -27.525 1.00 73.06 124 ASP A O 1
ATOM 988 N N . ALA A 1 125 ? 12.333 6.331 -26.009 1.00 73.62 125 ALA A N 1
ATOM 989 C CA . ALA A 1 125 ? 12.038 7.416 -26.944 1.00 73.62 125 ALA A CA 1
ATOM 990 C C . ALA A 1 125 ? 13.310 8.006 -27.589 1.00 73.62 125 ALA A C 1
ATOM 992 O O . ALA A 1 125 ? 13.309 8.378 -28.763 1.00 73.62 125 ALA A O 1
ATOM 993 N N . LYS A 1 126 ? 14.425 8.073 -26.847 1.00 73.06 126 LYS A N 1
ATOM 994 C CA . LYS A 1 126 ? 15.725 8.521 -27.382 1.00 73.06 126 LYS A CA 1
ATOM 995 C C . LYS A 1 126 ? 16.361 7.495 -28.318 1.00 73.06 126 LYS A C 1
ATOM 997 O O . LYS A 1 126 ? 17.057 7.895 -29.249 1.00 73.06 126 LYS A O 1
ATOM 1002 N N . ILE A 1 127 ? 16.146 6.202 -28.079 1.00 69.12 127 ILE A N 1
ATOM 1003 C CA . ILE A 1 127 ? 16.612 5.130 -28.967 1.00 69.12 127 ILE A CA 1
ATOM 1004 C C . ILE A 1 127 ? 15.833 5.165 -30.287 1.00 69.12 127 ILE A C 1
ATOM 1006 O O . ILE A 1 127 ? 16.447 5.055 -31.346 1.00 69.12 127 ILE A O 1
ATOM 1010 N N . GLU A 1 128 ? 14.515 5.369 -30.246 1.00 64.75 128 GLU A N 1
ATOM 1011 C CA . GLU A 1 128 ? 13.675 5.483 -31.447 1.00 64.75 128 GLU A CA 1
ATOM 1012 C C . GLU A 1 128 ? 13.952 6.759 -32.253 1.00 64.75 128 GLU A C 1
ATOM 1014 O O . GLU A 1 128 ? 13.933 6.734 -33.483 1.00 64.75 128 GLU A O 1
ATOM 1019 N N . ALA A 1 129 ? 14.256 7.870 -31.575 1.00 62.16 129 ALA A N 1
ATOM 1020 C CA . ALA A 1 129 ? 14.597 9.139 -32.216 1.00 62.16 129 ALA A CA 1
ATOM 1021 C C . ALA A 1 129 ? 16.032 9.188 -32.779 1.00 62.16 129 ALA A C 1
ATOM 1023 O O . ALA A 1 129 ? 16.389 10.155 -33.458 1.00 62.16 129 ALA A O 1
ATOM 1024 N N . ALA A 1 130 ? 16.873 8.184 -32.501 1.00 49.81 130 ALA A N 1
ATOM 1025 C CA . ALA A 1 130 ? 18.223 8.132 -33.043 1.00 49.81 130 ALA A CA 1
ATOM 1026 C C . ALA A 1 130 ? 18.157 7.910 -34.567 1.00 49.81 130 ALA A C 1
ATOM 1028 O O . ALA A 1 130 ? 17.555 6.929 -35.013 1.00 49.81 130 ALA A O 1
ATOM 1029 N N . PRO A 1 131 ? 18.770 8.786 -35.387 1.00 45.19 131 PRO A N 1
ATOM 1030 C CA . PRO A 1 131 ? 18.715 8.646 -36.832 1.00 45.19 131 PRO A CA 1
ATOM 1031 C C . PRO A 1 131 ? 19.289 7.287 -37.227 1.00 45.19 131 PRO A C 1
ATOM 1033 O O . PRO A 1 131 ? 20.407 6.929 -36.844 1.00 45.19 131 PRO A O 1
ATOM 1036 N N . LEU A 1 132 ? 18.510 6.525 -37.998 1.00 50.00 132 LEU A N 1
ATOM 1037 C CA . LEU A 1 132 ? 19.026 5.376 -38.724 1.00 50.00 132 LEU A CA 1
ATOM 1038 C C . LEU A 1 132 ? 20.196 5.900 -39.551 1.00 50.00 132 LEU A C 1
ATOM 1040 O O . LEU A 1 132 ? 19.994 6.707 -40.453 1.00 50.00 132 LEU A O 1
ATOM 1044 N N . VAL A 1 133 ? 21.418 5.494 -39.210 1.00 47.75 133 VAL A N 1
ATOM 1045 C CA . VAL A 1 133 ? 22.572 5.723 -40.076 1.00 47.75 133 VAL A CA 1
ATOM 1046 C C . VAL A 1 133 ? 22.206 5.088 -41.412 1.00 47.75 133 VAL A C 1
ATOM 1048 O O . VAL A 1 133 ? 22.147 3.859 -41.515 1.00 47.75 133 VAL A O 1
ATOM 1051 N N . GLU A 1 134 ? 21.869 5.922 -42.397 1.00 45.91 134 GLU A N 1
ATOM 1052 C CA . GLU A 1 134 ? 21.672 5.487 -43.770 1.00 45.91 134 GLU A CA 1
ATOM 1053 C C . GLU A 1 134 ? 22.931 4.717 -44.153 1.00 45.91 134 GLU A C 1
ATOM 1055 O O . GLU A 1 134 ? 24.053 5.227 -44.065 1.00 45.91 134 GLU A O 1
ATOM 1060 N N . LYS A 1 135 ? 22.756 3.434 -44.485 1.00 42.62 135 LYS A N 1
ATOM 1061 C CA . LYS A 1 135 ? 23.843 2.650 -45.062 1.00 42.62 135 LYS A CA 1
ATOM 1062 C C . LYS A 1 135 ? 24.355 3.446 -46.264 1.00 42.62 135 LYS A C 1
ATOM 1064 O O . LYS A 1 135 ? 23.526 3.824 -47.089 1.00 42.62 135 LYS A O 1
ATOM 1069 N N . PRO A 1 136 ? 25.667 3.690 -46.407 1.00 38.56 136 PRO A N 1
ATOM 1070 C CA . PRO A 1 136 ? 26.166 4.213 -47.664 1.00 38.56 136 PRO A CA 1
ATOM 1071 C C . PRO A 1 136 ? 25.774 3.223 -48.768 1.00 38.56 136 PRO A C 1
ATOM 1073 O O . PRO A 1 136 ? 26.134 2.044 -48.710 1.00 38.56 136 PRO A O 1
ATOM 1076 N N . ASP A 1 137 ? 24.990 3.703 -49.734 1.00 46.97 137 ASP A N 1
ATOM 1077 C CA . ASP A 1 137 ? 24.646 3.002 -50.968 1.00 46.97 137 ASP A CA 1
ATOM 1078 C C . ASP A 1 137 ? 25.935 2.677 -51.729 1.00 46.97 137 ASP A C 1
ATOM 1080 O O . ASP A 1 137 ? 26.431 3.463 -52.534 1.00 46.97 137 ASP A O 1
ATOM 1084 N N . VAL A 1 138 ? 26.517 1.509 -51.464 1.00 45.75 138 VAL A N 1
ATOM 1085 C CA . VAL A 1 138 ? 27.619 0.974 -52.264 1.00 45.75 138 VAL A CA 1
ATOM 1086 C C . VAL A 1 138 ? 27.367 -0.503 -52.535 1.00 45.75 138 VAL A C 1
ATOM 1088 O O . VAL A 1 138 ? 28.072 -1.385 -52.058 1.00 45.75 138 VAL A O 1
ATOM 1091 N N . PHE A 1 139 ? 26.347 -0.777 -53.345 1.00 42.19 139 PHE A N 1
ATOM 1092 C CA . PHE A 1 139 ? 26.384 -1.939 -54.229 1.00 42.19 139 PHE A CA 1
ATOM 1093 C C . PHE A 1 139 ? 26.710 -1.441 -55.640 1.00 42.19 139 PHE A C 1
ATOM 1095 O O . PHE A 1 139 ? 25.843 -0.849 -56.290 1.00 42.19 139 PHE A O 1
ATOM 1102 N N . PRO A 1 140 ? 27.933 -1.657 -56.159 1.00 42.81 140 PRO A N 1
ATOM 1103 C CA . PRO A 1 140 ? 28.152 -1.519 -57.582 1.00 42.81 140 PRO A CA 1
ATOM 1104 C C . PRO A 1 140 ? 27.363 -2.622 -58.293 1.00 42.81 140 PRO A C 1
ATOM 1106 O O . PRO A 1 140 ? 27.502 -3.813 -58.011 1.00 42.81 140 PRO A O 1
ATOM 1109 N N . ARG A 1 141 ? 26.492 -2.180 -59.201 1.00 44.53 141 ARG A N 1
ATOM 1110 C CA . ARG A 1 141 ? 25.737 -3.010 -60.138 1.00 44.53 141 ARG A CA 1
ATOM 1111 C C . ARG A 1 141 ? 26.672 -3.976 -60.877 1.00 44.53 141 ARG A C 1
ATOM 1113 O O . ARG A 1 141 ? 27.679 -3.551 -61.425 1.00 44.53 141 ARG A O 1
ATOM 1120 N N . ASN A 1 142 ? 26.241 -5.234 -60.938 1.00 42.94 142 ASN A N 1
ATOM 1121 C CA . ASN A 1 142 ? 26.401 -6.193 -62.033 1.00 42.94 142 ASN A CA 1
ATOM 1122 C C . ASN A 1 142 ? 27.713 -6.175 -62.834 1.00 42.94 142 ASN A C 1
ATOM 1124 O O . ASN A 1 142 ? 27.844 -5.400 -63.772 1.00 42.94 142 ASN A O 1
ATOM 1128 N N . HIS A 1 143 ? 28.537 -7.206 -62.633 1.00 37.72 143 HIS A N 1
ATOM 1129 C CA . HIS A 1 143 ? 29.089 -7.983 -63.746 1.00 37.72 143 HIS A CA 1
ATOM 1130 C C . HIS A 1 143 ? 29.107 -9.461 -63.349 1.00 37.72 143 HIS A C 1
ATOM 1132 O O . HIS A 1 143 ? 29.993 -9.927 -62.641 1.00 37.72 143 HIS A O 1
ATOM 1138 N N . HIS A 1 144 ? 28.076 -10.182 -63.780 1.00 40.53 144 HIS A N 1
ATOM 1139 C CA . HIS A 1 144 ? 28.084 -11.638 -63.847 1.00 40.53 144 HIS A CA 1
ATOM 1140 C C . HIS A 1 144 ? 28.931 -11.997 -65.080 1.00 40.53 144 HIS A C 1
ATOM 1142 O O . HIS A 1 144 ? 28.555 -11.566 -66.172 1.00 40.53 144 HIS A O 1
ATOM 1148 N N . PRO A 1 145 ? 30.068 -12.706 -64.968 1.00 40.22 145 PRO A N 1
ATOM 1149 C CA . PRO A 1 145 ? 30.716 -13.260 -66.142 1.00 40.22 145 PRO A CA 1
ATOM 1150 C C . PRO A 1 145 ? 29.916 -14.466 -66.639 1.00 40.22 145 PRO A C 1
ATOM 1152 O O . PRO A 1 145 ? 29.287 -15.188 -65.858 1.00 40.22 145 PRO A O 1
ATOM 1155 N N . ASP A 1 146 ? 29.935 -14.609 -67.957 1.00 37.19 146 ASP A N 1
ATOM 1156 C CA . ASP A 1 146 ? 29.210 -15.558 -68.785 1.00 37.19 146 ASP A CA 1
ATOM 1157 C C . ASP A 1 146 ? 29.132 -16.986 -68.233 1.00 37.19 146 ASP A C 1
ATOM 1159 O O . ASP A 1 146 ? 30.127 -17.601 -67.840 1.00 37.19 146 ASP A O 1
ATOM 1163 N N . PHE A 1 147 ? 27.926 -17.551 -68.312 1.00 37.41 147 PHE A N 1
ATOM 1164 C CA . PHE A 1 147 ? 27.723 -18.993 -68.335 1.00 37.41 147 PHE A CA 1
ATOM 1165 C C . PHE A 1 147 ? 28.491 -19.574 -69.528 1.00 37.41 147 PHE A C 1
ATOM 1167 O O . PHE A 1 147 ? 28.035 -19.524 -70.671 1.00 37.41 147 PHE A O 1
ATOM 1174 N N . GLY A 1 148 ? 29.659 -20.149 -69.251 1.00 36.12 148 GLY A N 1
ATOM 1175 C CA . GLY A 1 148 ? 30.325 -21.062 -70.165 1.00 36.12 148 GLY A CA 1
ATOM 1176 C C . GLY A 1 148 ? 29.401 -22.242 -70.455 1.00 36.12 148 GLY A C 1
ATOM 1177 O O . GLY A 1 148 ? 29.096 -23.040 -69.571 1.00 36.12 148 GLY A O 1
ATOM 1178 N N . GLN A 1 149 ? 28.950 -22.334 -71.704 1.00 45.59 149 GLN A N 1
ATOM 1179 C CA . GLN A 1 149 ? 28.374 -23.541 -72.277 1.00 45.59 149 GLN A CA 1
ATOM 1180 C C . GLN A 1 149 ? 29.406 -24.673 -72.174 1.00 45.59 149 GLN A C 1
ATOM 1182 O O . GLN A 1 149 ? 30.356 -24.723 -72.952 1.00 45.59 149 GLN A O 1
ATOM 1187 N N . SER A 1 150 ? 29.229 -25.589 -71.227 1.00 40.22 150 SER A N 1
ATOM 1188 C CA . SER A 1 150 ? 29.852 -26.910 -71.273 1.00 40.22 150 SER A CA 1
ATOM 1189 C C . SER A 1 150 ? 28.812 -27.927 -71.730 1.00 40.22 150 SER A C 1
ATOM 1191 O O . SER A 1 150 ? 27.796 -28.189 -71.090 1.00 40.22 150 SER A O 1
ATOM 1193 N N . SER A 1 151 ? 29.071 -28.452 -72.920 1.00 50.41 151 SER A N 1
ATOM 1194 C CA . SER A 1 151 ? 28.349 -29.520 -73.585 1.00 50.41 151 SER A CA 1
ATOM 1195 C C . SER A 1 151 ? 28.387 -30.811 -72.765 1.00 50.41 151 SER A C 1
ATOM 1197 O O . SER A 1 151 ? 29.445 -31.381 -72.517 1.00 50.41 151 SER A O 1
ATOM 1199 N N . LEU A 1 152 ? 27.208 -31.315 -72.410 1.00 37.91 152 LEU A N 1
ATOM 1200 C CA . LEU A 1 152 ? 26.991 -32.693 -71.973 1.00 37.91 152 LEU A CA 1
ATOM 1201 C C . LEU A 1 152 ? 25.807 -33.243 -72.772 1.00 37.91 152 LEU A C 1
ATOM 1203 O O . LEU A 1 152 ? 24.674 -33.318 -72.306 1.00 37.91 152 LEU A O 1
ATOM 1207 N N . GLY A 1 153 ? 26.096 -33.552 -74.038 1.00 34.75 153 GLY A N 1
ATOM 1208 C CA . GLY A 1 153 ? 25.267 -34.412 -74.873 1.00 34.75 153 GLY A CA 1
ATOM 1209 C C . GLY A 1 153 ? 25.510 -35.863 -74.474 1.00 34.75 153 GLY A C 1
ATOM 1210 O O . GLY A 1 153 ? 26.653 -36.315 -74.417 1.00 34.75 153 GLY A O 1
ATOM 1211 N N . ALA A 1 154 ? 24.419 -36.536 -74.131 1.00 37.88 154 ALA A N 1
ATOM 1212 C CA . ALA A 1 154 ? 24.365 -37.885 -73.607 1.00 37.88 154 ALA A CA 1
ATOM 1213 C C . ALA A 1 154 ? 24.838 -38.950 -74.610 1.00 37.88 154 ALA A C 1
ATOM 1215 O O . ALA A 1 154 ? 24.728 -38.800 -75.825 1.00 37.88 154 ALA A O 1
ATOM 1216 N N . TYR A 1 155 ? 25.335 -40.044 -74.039 1.00 39.22 155 TYR A N 1
ATOM 1217 C CA . TYR A 1 155 ? 25.469 -41.341 -74.686 1.00 39.22 155 TYR A CA 1
ATOM 1218 C C . TYR A 1 155 ? 24.082 -41.937 -74.994 1.00 39.22 155 TYR A C 1
ATOM 1220 O O . TYR A 1 155 ? 23.202 -41.872 -74.134 1.00 39.22 155 TYR A O 1
ATOM 1228 N N . LEU A 1 156 ? 24.017 -42.617 -76.152 1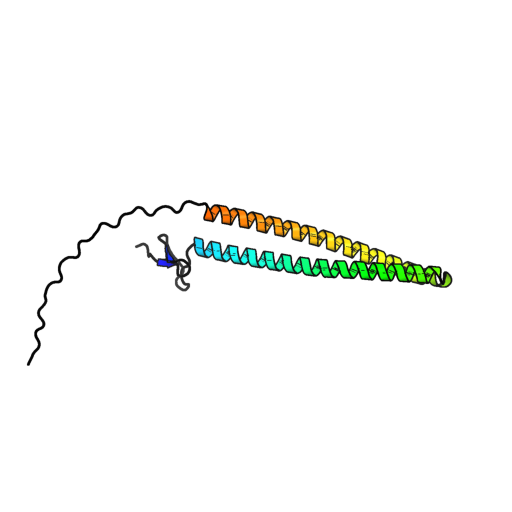.00 38.34 156 LEU A N 1
ATOM 1229 C CA . LEU A 1 156 ? 22.955 -43.471 -76.725 1.00 38.34 156 LEU A CA 1
ATOM 1230 C C . LEU A 1 156 ? 21.842 -42.766 -77.513 1.00 38.34 156 LEU A C 1
ATOM 1232 O O . LEU A 1 156 ? 20.968 -42.116 -76.904 1.00 38.34 156 LEU A O 1
#

pLDDT: mean 73.2, std 18.77, range [34.75, 94.88]

InterPro domains:
  IPR018527 Rubredoxin, iron-binding site [PS00202] (1-11)

Organism: NCBI:txid937775